Protein AF-A0A924XN24-F1 (afdb_monomer_lite)

Sequence (139 aa):
MRLKLITSIITCVLTISCAENAKQPNVANATNNQTTNANQKPTTSQTENSLNPAEAVKVSAEKLDVKTGTSAQATIKLNVVAPFHINANPPSEKNLIATTASIPNPKKGFFIDGTIYPKGEDKKFAFSEKPLSVYAGET

Structure (mmCIF, N/CA/C/O backbone):
data_AF-A0A924XN24-F1
#
_entry.id   AF-A0A924XN24-F1
#
loop_
_atom_site.group_PDB
_atom_site.id
_atom_site.type_symbol
_atom_site.label_atom_id
_atom_site.label_alt_id
_atom_site.label_comp_id
_atom_site.label_asym_id
_atom_site.label_entity_id
_atom_site.label_seq_id
_atom_site.pdbx_PDB_ins_code
_atom_site.Cartn_x
_atom_site.Cartn_y
_atom_site.Cartn_z
_atom_site.occupancy
_atom_site.B_iso_or_equiv
_atom_site.auth_seq_id
_atom_site.auth_comp_id
_atom_site.auth_asym_id
_atom_site.auth_atom_id
_atom_site.pdbx_PDB_model_num
ATOM 1 N N . MET A 1 1 ? 0.525 34.997 38.047 1.00 48.19 1 MET A N 1
ATOM 2 C CA . MET A 1 1 ? 1.239 35.544 36.873 1.00 48.19 1 MET A CA 1
ATOM 3 C C . MET A 1 1 ? 0.289 35.473 35.681 1.00 48.19 1 MET A C 1
ATOM 5 O O . MET A 1 1 ? -0.108 34.379 35.312 1.00 48.19 1 MET A O 1
ATOM 9 N N . ARG A 1 2 ? -0.215 36.617 35.195 1.00 46.59 2 ARG A N 1
ATOM 10 C CA . ARG A 1 2 ? -1.222 36.697 34.118 1.00 46.59 2 ARG A CA 1
ATOM 11 C C . ARG A 1 2 ? -0.497 36.785 32.772 1.00 46.59 2 ARG A C 1
ATOM 13 O O . ARG A 1 2 ? 0.155 37.796 32.533 1.00 46.59 2 ARG A O 1
ATOM 20 N N . LEU A 1 3 ? -0.593 35.762 31.921 1.00 40.09 3 LEU A N 1
ATOM 21 C CA . LEU A 1 3 ? 0.001 35.783 30.581 1.00 40.09 3 LEU A CA 1
ATOM 22 C C . LEU A 1 3 ? -1.076 36.140 29.549 1.00 40.09 3 LEU A C 1
ATOM 24 O O . LEU A 1 3 ? -2.073 35.437 29.410 1.00 40.09 3 LEU A O 1
ATOM 28 N N . LYS A 1 4 ? -0.893 37.291 28.896 1.00 54.12 4 LYS A N 1
ATOM 29 C CA . LYS A 1 4 ? -1.787 37.836 27.870 1.00 54.12 4 LYS A CA 1
ATOM 30 C C . LYS A 1 4 ? -1.528 37.156 26.521 1.00 54.12 4 LYS A C 1
ATOM 32 O O . LYS A 1 4 ? -0.382 36.991 26.119 1.00 54.12 4 LYS A O 1
ATOM 37 N N . LEU A 1 5 ? -2.619 36.832 25.837 1.00 48.34 5 LEU A N 1
ATOM 38 C CA . LEU A 1 5 ? -2.727 36.284 24.487 1.00 48.34 5 LEU A CA 1
ATOM 39 C C . LEU A 1 5 ? -3.247 37.390 23.563 1.00 48.34 5 LEU A C 1
ATOM 41 O O . LEU A 1 5 ? -4.389 37.762 23.793 1.00 48.34 5 LEU A O 1
ATOM 45 N N . ILE A 1 6 ? -2.493 37.889 22.567 1.00 51.25 6 ILE A N 1
ATOM 46 C CA . ILE A 1 6 ? -3.024 38.669 21.413 1.00 51.25 6 ILE A CA 1
ATOM 47 C C . ILE A 1 6 ? -2.045 38.546 20.216 1.00 51.25 6 ILE A C 1
ATOM 49 O O . ILE A 1 6 ? -0.932 39.053 20.276 1.00 51.25 6 ILE A O 1
ATOM 53 N N . THR A 1 7 ? -2.351 37.680 19.243 1.00 44.62 7 THR A N 1
ATOM 54 C CA . THR A 1 7 ? -2.791 37.982 17.856 1.00 44.62 7 THR A CA 1
ATOM 55 C C . THR A 1 7 ? -1.718 38.586 16.938 1.00 44.62 7 THR A C 1
ATOM 57 O O . THR A 1 7 ? -1.479 39.788 16.964 1.00 44.62 7 THR A O 1
ATOM 60 N N . SER A 1 8 ? -1.138 37.761 16.054 1.00 46.69 8 SER A N 1
ATOM 61 C CA . SER A 1 8 ? -0.430 38.233 14.854 1.00 46.69 8 SER A CA 1
ATOM 62 C C . SER A 1 8 ? -1.284 37.930 13.626 1.00 46.69 8 SER A C 1
ATOM 64 O O . SER A 1 8 ? -1.740 36.803 13.425 1.00 46.69 8 SER A O 1
ATOM 66 N N . ILE A 1 9 ? -1.582 38.992 12.889 1.00 56.47 9 ILE A N 1
ATOM 67 C CA . ILE A 1 9 ? -2.638 39.096 11.891 1.00 56.47 9 ILE A CA 1
ATOM 68 C C . ILE A 1 9 ? -2.142 38.598 10.533 1.00 56.47 9 ILE A C 1
ATOM 70 O O . ILE A 1 9 ? -1.077 38.967 10.048 1.00 56.47 9 ILE A O 1
ATOM 74 N N . ILE A 1 10 ? -2.993 37.773 9.930 1.00 53.94 10 ILE A N 1
ATOM 75 C CA . ILE A 1 10 ? -3.013 37.361 8.531 1.00 53.94 10 ILE A CA 1
ATOM 76 C C . ILE A 1 10 ? -2.999 38.588 7.618 1.00 53.94 10 ILE A C 1
ATOM 78 O O . ILE A 1 10 ? -3.905 39.416 7.679 1.00 53.94 10 ILE A O 1
ATOM 82 N N . THR A 1 11 ? -2.044 38.659 6.694 1.00 46.91 11 THR A N 1
ATOM 83 C CA . THR A 1 11 ? -2.201 39.406 5.438 1.00 46.91 11 THR A CA 1
ATOM 84 C C . THR A 1 11 ? -1.340 38.745 4.360 1.00 46.91 11 THR A C 1
ATOM 86 O O . THR A 1 11 ? -0.176 39.082 4.179 1.00 46.91 11 THR A O 1
ATOM 89 N N . CYS A 1 12 ? -1.907 37.762 3.657 1.00 43.06 12 CYS A N 1
ATOM 90 C CA . CYS A 1 12 ? -1.380 37.290 2.379 1.00 43.06 12 CYS A CA 1
ATOM 91 C C . CYS A 1 12 ? -2.295 37.867 1.296 1.00 43.06 12 CYS A C 1
ATOM 93 O O . CYS A 1 12 ? -3.428 37.419 1.124 1.00 43.06 12 CYS A O 1
ATOM 95 N N . VAL A 1 13 ? -1.839 38.941 0.653 1.00 54.88 13 VAL A N 1
ATOM 96 C CA . VAL A 1 13 ? -2.537 39.588 -0.461 1.00 54.88 13 VAL A CA 1
ATOM 97 C C . VAL A 1 13 ? -2.110 38.896 -1.753 1.00 54.88 13 VAL A C 1
ATOM 99 O O . VAL A 1 13 ? -0.923 38.820 -2.065 1.00 54.88 13 VAL A O 1
ATOM 102 N N . LEU A 1 14 ? -3.109 38.386 -2.478 1.00 47.66 14 LEU A N 1
ATOM 103 C CA . LEU A 1 14 ? -3.048 37.936 -3.868 1.00 47.66 14 LEU A CA 1
ATOM 104 C C . LEU A 1 14 ? -2.393 38.990 -4.772 1.00 47.66 14 LEU A C 1
ATOM 106 O O . LEU A 1 14 ? -2.746 40.158 -4.673 1.00 47.66 14 LEU A O 1
ATOM 110 N N . THR A 1 15 ? -1.644 38.559 -5.787 1.00 46.84 15 THR A N 1
ATOM 111 C CA . THR A 1 15 ? -2.010 38.895 -7.175 1.00 46.84 15 THR A CA 1
ATOM 112 C C . THR A 1 15 ? -1.517 37.839 -8.163 1.00 46.84 15 THR A C 1
ATOM 114 O O . THR A 1 15 ? -0.469 37.219 -8.006 1.00 46.84 15 THR A O 1
ATOM 117 N N . ILE A 1 16 ? -2.371 37.636 -9.162 1.00 52.94 16 ILE A N 1
ATOM 118 C CA . ILE A 1 16 ? -2.245 36.788 -10.342 1.00 52.94 16 ILE A CA 1
ATOM 119 C C . ILE A 1 16 ? -1.362 37.514 -11.362 1.00 52.94 16 ILE A C 1
ATOM 121 O O . ILE A 1 16 ? -1.535 38.714 -11.564 1.00 52.94 16 ILE A O 1
ATOM 125 N N . SER A 1 17 ? -0.488 36.788 -12.059 1.00 41.53 17 SER A N 1
ATOM 126 C CA . SER A 1 17 ? 0.050 37.242 -13.342 1.00 41.53 17 SER A CA 1
ATOM 127 C C . SER A 1 17 ? -0.045 36.106 -14.356 1.00 41.53 17 SER A C 1
ATOM 129 O O . SER A 1 17 ? 0.576 35.056 -14.199 1.00 41.53 17 SER A O 1
ATOM 131 N N . CYS A 1 18 ? -0.886 36.314 -15.367 1.00 42.41 18 CYS A N 1
ATOM 132 C CA . CYS A 1 18 ? -0.907 35.545 -16.602 1.00 42.41 18 CYS A CA 1
ATOM 133 C C . CYS A 1 18 ? 0.076 36.210 -17.572 1.00 42.41 18 CYS A C 1
ATOM 135 O O . CYS A 1 18 ? 0.009 37.424 -17.750 1.00 42.41 18 CYS A O 1
ATOM 137 N N . ALA A 1 19 ? 0.941 35.435 -18.227 1.00 49.50 19 ALA A N 1
ATOM 138 C CA . ALA A 1 19 ? 1.736 35.922 -19.351 1.00 49.50 19 ALA A CA 1
ATOM 139 C C . ALA A 1 19 ? 1.674 34.933 -20.524 1.00 49.50 19 ALA A C 1
ATOM 141 O O . ALA A 1 19 ? 2.231 33.840 -20.494 1.00 49.50 19 ALA A O 1
ATOM 142 N N . GLU A 1 20 ? 0.867 35.372 -21.483 1.00 46.88 20 GLU A N 1
ATOM 143 C CA . GLU A 1 20 ? 0.848 35.247 -22.938 1.00 46.88 20 GLU A CA 1
ATOM 144 C C . GLU A 1 20 ? 1.735 34.253 -23.712 1.00 46.88 20 GLU A C 1
ATOM 146 O O . GLU A 1 20 ? 2.920 34.033 -23.479 1.00 46.88 20 GLU A O 1
ATOM 151 N N . ASN A 1 21 ? 1.075 33.733 -24.744 1.00 43.94 21 ASN A N 1
ATOM 152 C CA . ASN A 1 21 ? 1.463 32.727 -25.714 1.00 43.94 21 ASN A CA 1
ATOM 153 C C . ASN A 1 21 ? 2.401 33.324 -26.784 1.00 43.94 21 ASN A C 1
ATOM 155 O O . ASN A 1 21 ? 1.993 34.193 -27.557 1.00 43.94 21 ASN A O 1
ATOM 159 N N . ALA A 1 22 ? 3.647 32.849 -26.866 1.00 47.19 22 ALA A N 1
ATOM 160 C CA . ALA A 1 22 ? 4.586 33.245 -27.913 1.00 47.19 22 ALA A CA 1
ATOM 161 C C . ALA A 1 22 ? 4.477 32.310 -29.130 1.00 47.19 22 ALA A C 1
ATOM 163 O O . ALA A 1 22 ? 4.919 31.163 -29.135 1.00 47.19 22 ALA A O 1
ATOM 164 N N . LYS A 1 23 ? 3.881 32.867 -30.180 1.00 39.03 23 LYS A N 1
ATOM 165 C CA . LYS A 1 23 ? 3.785 32.384 -31.560 1.00 39.03 23 LYS A CA 1
ATOM 166 C C . LYS A 1 23 ? 5.170 32.020 -32.130 1.00 39.03 23 LYS A C 1
ATOM 168 O O . LYS A 1 23 ? 5.994 32.905 -32.347 1.00 39.03 23 LYS A O 1
ATOM 173 N N . GLN A 1 24 ? 5.411 30.742 -32.431 1.00 45.91 24 GLN A N 1
ATOM 174 C CA . GLN A 1 24 ? 6.536 30.319 -33.279 1.00 45.91 24 GLN A CA 1
ATOM 175 C C . GLN A 1 24 ? 6.207 30.546 -34.772 1.00 45.91 24 GLN A C 1
ATOM 177 O O . GLN A 1 24 ? 5.059 30.341 -35.179 1.00 45.91 24 GLN A O 1
ATOM 182 N N . PRO A 1 25 ? 7.176 30.980 -35.601 1.00 45.47 25 PRO A N 1
ATOM 183 C CA . PRO A 1 25 ? 6.955 31.237 -37.020 1.00 45.47 25 PRO A CA 1
ATOM 184 C C . PRO A 1 25 ? 6.877 29.945 -37.844 1.00 45.47 25 PRO A C 1
ATOM 186 O O . PRO A 1 25 ? 7.718 29.054 -37.743 1.00 45.47 25 PRO A O 1
ATOM 189 N N . ASN A 1 26 ? 5.855 29.901 -38.697 1.00 44.56 26 ASN A N 1
ATOM 190 C CA . ASN A 1 26 ? 5.648 28.929 -39.763 1.00 44.56 26 ASN A CA 1
ATOM 191 C C . ASN A 1 26 ? 6.605 29.219 -40.931 1.00 44.56 26 ASN A C 1
ATOM 193 O O . ASN A 1 26 ? 6.560 30.313 -41.496 1.00 44.56 26 ASN A O 1
ATOM 197 N N . VAL A 1 27 ? 7.412 28.231 -41.321 1.00 54.31 27 VAL A N 1
ATOM 198 C CA . VAL A 1 27 ? 8.077 28.187 -42.628 1.00 54.31 27 VAL A CA 1
ATOM 199 C C . VAL A 1 27 ? 7.712 26.857 -43.292 1.00 54.31 27 VAL A C 1
ATOM 201 O O . VAL A 1 27 ? 8.268 25.810 -42.970 1.00 54.31 27 VAL A O 1
ATOM 204 N N . ALA A 1 28 ? 6.748 26.909 -44.213 1.00 43.06 28 ALA A N 1
ATOM 205 C CA . ALA A 1 28 ? 6.597 25.945 -45.306 1.00 43.06 28 ALA A CA 1
ATOM 206 C C . ALA A 1 28 ? 7.784 26.132 -46.290 1.00 43.06 28 ALA A C 1
ATOM 208 O O . ALA A 1 28 ? 8.327 27.227 -46.370 1.00 43.06 28 ALA A O 1
ATOM 209 N N . ASN A 1 29 ? 8.249 25.173 -47.097 1.00 38.03 29 ASN A N 1
ATOM 210 C CA . ASN A 1 29 ? 7.497 24.195 -47.871 1.00 38.03 29 ASN A CA 1
ATOM 211 C C . ASN A 1 29 ? 8.428 23.109 -48.478 1.00 38.03 29 ASN A C 1
ATOM 213 O O . ASN A 1 29 ? 9.553 23.412 -48.860 1.00 38.03 29 ASN A O 1
ATOM 217 N N . ALA A 1 30 ? 7.871 21.897 -48.608 1.00 37.56 30 ALA A N 1
ATOM 218 C CA . ALA A 1 30 ? 8.065 20.824 -49.601 1.00 37.56 30 ALA A CA 1
ATOM 219 C C . ALA A 1 30 ? 9.463 20.374 -50.093 1.00 37.56 30 ALA A C 1
ATOM 221 O O . ALA A 1 30 ? 10.181 21.116 -50.754 1.00 37.56 30 ALA A O 1
ATOM 222 N N . THR A 1 31 ? 9.712 19.054 -50.015 1.00 35.09 31 THR A N 1
ATOM 223 C CA . THR A 1 31 ? 9.755 18.157 -51.200 1.00 35.09 31 THR A CA 1
ATOM 224 C C . THR A 1 31 ? 9.674 16.677 -50.786 1.00 35.09 31 THR A C 1
ATOM 226 O O . THR A 1 31 ? 10.321 16.238 -49.840 1.00 35.09 31 THR A O 1
ATOM 229 N N . ASN A 1 32 ? 8.828 15.939 -51.512 1.00 43.25 32 ASN A N 1
ATOM 230 C CA . ASN A 1 32 ? 8.564 14.500 -51.451 1.00 43.25 32 ASN A CA 1
ATOM 231 C C . ASN A 1 32 ? 9.819 13.628 -51.644 1.00 43.25 32 ASN A C 1
ATOM 233 O O . ASN A 1 32 ? 10.681 13.966 -52.447 1.00 43.25 32 ASN A O 1
ATOM 237 N N . ASN A 1 33 ? 9.833 12.434 -51.040 1.00 41.31 33 ASN A N 1
ATOM 238 C CA . ASN A 1 33 ? 9.744 11.193 -51.821 1.00 41.31 33 ASN A CA 1
ATOM 239 C C . ASN A 1 33 ? 9.520 9.962 -50.936 1.00 41.31 33 ASN A C 1
ATOM 241 O O . ASN A 1 33 ? 10.321 9.594 -50.082 1.00 41.31 33 ASN A O 1
ATOM 245 N N . GLN A 1 34 ? 8.394 9.318 -51.216 1.00 37.34 34 GLN A N 1
ATOM 246 C CA . GLN A 1 34 ? 8.014 7.985 -50.795 1.00 37.34 34 GLN A CA 1
ATOM 247 C C . GLN A 1 34 ? 8.950 6.967 -51.463 1.00 37.34 34 GLN A C 1
ATOM 249 O O . GLN A 1 34 ? 9.113 6.963 -52.681 1.00 37.34 34 GLN A O 1
ATOM 254 N N . THR A 1 35 ? 9.545 6.068 -50.685 1.00 34.19 35 THR A N 1
ATOM 255 C CA . THR A 1 35 ? 9.976 4.761 -51.189 1.00 34.19 35 THR A CA 1
ATOM 256 C C . THR A 1 35 ? 9.483 3.696 -50.227 1.00 34.19 35 THR A C 1
ATOM 258 O O . THR A 1 35 ? 9.705 3.734 -49.021 1.00 34.19 35 THR A O 1
ATOM 261 N N . THR A 1 36 ? 8.719 2.796 -50.819 1.00 34.25 36 THR A N 1
ATOM 262 C CA . THR A 1 36 ? 8.030 1.644 -50.264 1.00 34.25 36 THR A CA 1
ATOM 263 C C . THR A 1 36 ? 8.997 0.597 -49.728 1.00 34.25 36 THR A C 1
ATOM 265 O O . THR A 1 36 ? 9.946 0.236 -50.421 1.00 34.25 36 THR A O 1
ATOM 268 N N . ASN A 1 37 ? 8.658 -0.035 -48.605 1.00 39.03 37 ASN A N 1
ATOM 269 C CA . ASN A 1 37 ? 8.807 -1.484 -48.551 1.00 39.03 37 ASN A CA 1
ATOM 270 C C . ASN A 1 37 ? 7.636 -2.121 -47.801 1.00 39.03 37 ASN A C 1
ATOM 272 O O . ASN A 1 37 ? 7.298 -1.739 -46.682 1.00 39.03 37 ASN A O 1
ATOM 276 N N . ALA A 1 38 ? 6.976 -3.041 -48.494 1.00 39.12 38 ALA A N 1
ATOM 277 C CA . ALA A 1 38 ? 5.771 -3.717 -48.070 1.00 39.12 38 ALA A CA 1
ATOM 278 C C . ALA A 1 38 ? 6.134 -4.963 -47.259 1.00 39.12 38 ALA A C 1
ATOM 280 O O . ALA A 1 38 ? 6.806 -5.855 -47.766 1.00 39.12 38 ALA A O 1
ATOM 281 N N . ASN A 1 39 ? 5.620 -5.048 -46.033 1.00 36.62 39 ASN A N 1
ATOM 282 C CA . ASN A 1 39 ? 5.200 -6.321 -45.457 1.00 36.62 39 ASN A CA 1
ATOM 283 C C . ASN A 1 39 ? 4.106 -6.065 -44.401 1.00 36.62 39 ASN A C 1
ATOM 285 O O . ASN A 1 39 ? 4.389 -5.765 -43.245 1.00 36.62 39 ASN A O 1
ATOM 289 N N . GLN A 1 40 ? 2.841 -6.129 -44.817 1.00 41.56 40 GLN A N 1
ATOM 290 C CA . GLN A 1 40 ? 1.695 -6.386 -43.930 1.00 41.56 40 GLN A CA 1
ATOM 291 C C . GLN A 1 40 ? 1.442 -7.904 -44.038 1.00 41.56 40 GLN A C 1
ATOM 293 O O . GLN A 1 40 ? 1.523 -8.424 -45.144 1.00 41.56 40 GLN A O 1
ATOM 298 N N . LYS A 1 41 ? 1.140 -8.720 -43.020 1.00 41.53 41 LYS A N 1
ATOM 299 C CA . LYS A 1 41 ? 0.217 -8.617 -41.871 1.00 41.53 41 LYS A CA 1
ATOM 300 C C . LYS A 1 41 ? 0.361 -9.970 -41.097 1.00 41.53 41 LYS A C 1
ATOM 302 O O . LYS A 1 41 ? 0.714 -10.956 -41.743 1.00 41.53 41 LYS A O 1
ATOM 307 N N . PRO A 1 42 ? 0.029 -10.100 -39.795 1.00 39.31 42 PRO A N 1
ATOM 308 C CA . PRO A 1 42 ? -1.379 -10.251 -39.428 1.00 39.31 42 PRO A CA 1
ATOM 309 C C . PRO A 1 42 ? -1.799 -9.362 -38.248 1.00 39.31 42 PRO A C 1
ATOM 311 O O . PRO A 1 42 ? -1.237 -9.389 -37.161 1.00 39.31 42 PRO A O 1
ATOM 314 N N . THR A 1 43 ? -2.880 -8.624 -38.486 1.00 38.88 43 THR A N 1
ATOM 315 C CA . THR A 1 43 ? -3.815 -8.106 -37.497 1.00 38.88 43 THR A CA 1
ATOM 316 C C . THR A 1 43 ? -4.441 -9.303 -36.819 1.00 38.88 43 THR A C 1
ATOM 318 O O . THR A 1 43 ? -5.243 -10.009 -37.433 1.00 38.88 43 THR A O 1
ATOM 321 N N . THR A 1 44 ? -4.105 -9.493 -35.557 1.00 35.59 44 THR A N 1
ATOM 322 C CA . THR A 1 44 ? -5.048 -10.080 -34.621 1.00 35.59 44 THR A CA 1
ATOM 323 C C . THR A 1 44 ? -5.872 -8.919 -34.096 1.00 35.59 44 THR A C 1
ATOM 325 O O . THR A 1 44 ? -5.343 -8.011 -33.458 1.00 35.59 44 THR A O 1
ATOM 328 N N . SER A 1 45 ? -7.154 -8.909 -34.447 1.00 45.69 45 SER A N 1
ATOM 329 C CA . SER A 1 45 ? -8.148 -8.034 -33.851 1.00 45.69 45 SER A CA 1
ATOM 330 C C . SER A 1 45 ? -8.172 -8.305 -32.355 1.00 45.69 45 SER A C 1
ATOM 332 O O . SER A 1 45 ? -8.789 -9.261 -31.894 1.00 45.69 45 SER A O 1
ATOM 334 N N . GLN A 1 46 ? -7.474 -7.477 -31.595 1.00 39.72 46 GLN A N 1
ATOM 335 C CA . GLN A 1 46 ? -7.772 -7.336 -30.194 1.00 39.72 46 GLN A CA 1
ATOM 336 C C . GLN A 1 46 ? -9.042 -6.501 -30.099 1.00 39.72 46 GLN A C 1
ATOM 338 O O . GLN A 1 46 ? -9.027 -5.276 -30.185 1.00 39.72 46 GLN A O 1
ATOM 343 N N . THR A 1 47 ? -10.162 -7.186 -29.898 1.00 43.47 47 THR A N 1
ATOM 344 C CA . THR A 1 47 ? -11.202 -6.661 -29.016 1.00 43.47 47 THR A CA 1
ATOM 345 C C . THR A 1 47 ? -10.587 -6.594 -27.617 1.00 43.47 47 THR A C 1
ATOM 347 O O . THR A 1 47 ? -10.857 -7.425 -26.758 1.00 43.47 47 THR A O 1
ATOM 350 N N . GLU A 1 48 ? -9.656 -5.663 -27.412 1.00 52.25 48 GLU A N 1
ATOM 351 C CA . GLU A 1 48 ? -9.216 -5.304 -26.080 1.00 52.25 48 GLU A CA 1
ATOM 352 C C . GLU A 1 4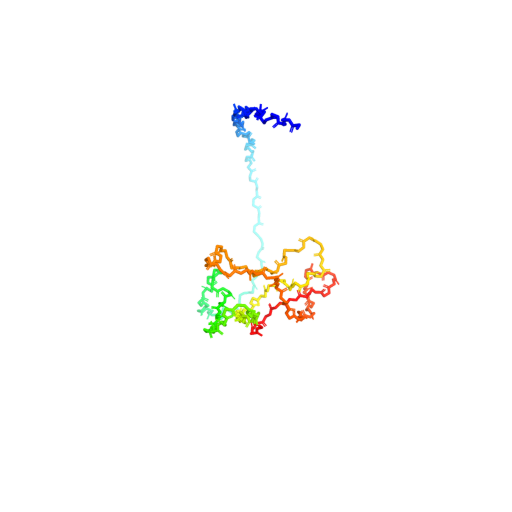8 ? -10.286 -4.373 -25.539 1.00 52.25 48 GLU A C 1
ATOM 354 O O . GLU A 1 48 ? -10.460 -3.245 -26.003 1.00 52.25 48 GLU A O 1
ATOM 359 N N . ASN A 1 49 ? -11.048 -4.880 -24.571 1.00 53.53 49 ASN A N 1
ATOM 360 C CA . ASN A 1 49 ? -11.687 -4.021 -23.594 1.00 53.53 49 ASN A CA 1
ATOM 361 C C . ASN A 1 49 ? -10.584 -3.105 -23.063 1.00 53.53 49 ASN A C 1
ATOM 363 O O . ASN A 1 49 ? -9.763 -3.546 -22.262 1.00 53.53 49 ASN A O 1
ATOM 367 N N . SER A 1 50 ? -10.522 -1.875 -23.576 1.00 63.19 50 SER A N 1
ATOM 368 C CA . SER A 1 50 ? -9.601 -0.850 -23.107 1.00 63.19 50 SER A CA 1
ATOM 369 C C . SER A 1 50 ? -9.869 -0.681 -21.619 1.00 63.19 50 SER A C 1
ATOM 371 O O . SER A 1 50 ? -10.880 -0.101 -21.223 1.00 63.19 50 SER A O 1
ATOM 373 N N . LEU A 1 51 ? -9.025 -1.302 -20.793 1.00 66.31 51 LEU A N 1
ATOM 374 C CA . LEU A 1 51 ? -9.139 -1.206 -19.351 1.00 66.31 51 LEU A CA 1
ATOM 375 C C . LEU A 1 51 ? -8.909 0.260 -19.011 1.00 66.31 51 LEU A C 1
ATOM 377 O O . LEU A 1 51 ? -7.824 0.797 -19.236 1.00 66.31 51 LEU A O 1
ATOM 381 N N . ASN A 1 52 ? -9.954 0.913 -18.511 1.00 75.44 52 ASN A N 1
ATOM 382 C CA . ASN A 1 52 ? -9.847 2.258 -17.985 1.00 75.44 52 ASN A CA 1
ATOM 383 C C . ASN A 1 52 ? -8.764 2.243 -16.892 1.00 75.44 52 ASN A C 1
ATOM 385 O O . ASN A 1 52 ? -8.921 1.495 -15.925 1.00 75.44 52 ASN A O 1
ATOM 389 N N . PRO A 1 53 ? -7.685 3.042 -16.989 1.00 71.31 53 PRO A N 1
ATOM 390 C CA . PRO A 1 53 ? -6.650 3.082 -15.956 1.00 71.31 53 PRO A CA 1
ATOM 391 C C . PRO A 1 53 ? -7.202 3.386 -14.556 1.00 71.31 53 PRO A C 1
ATOM 393 O O . PRO A 1 53 ? -6.610 2.974 -13.561 1.00 71.31 53 PRO A O 1
ATOM 396 N N . ALA A 1 54 ? -8.363 4.047 -14.464 1.00 74.81 54 ALA A N 1
ATOM 397 C CA . ALA A 1 54 ? -9.055 4.279 -13.197 1.00 74.81 54 ALA A CA 1
ATOM 398 C C . ALA A 1 54 ? -9.577 2.992 -12.522 1.00 74.81 54 ALA A C 1
ATOM 400 O O . ALA A 1 54 ? -9.867 3.009 -11.331 1.00 74.81 54 ALA A O 1
ATOM 401 N N . GLU A 1 55 ? -9.676 1.876 -13.248 1.00 85.62 55 GLU A N 1
ATOM 402 C CA . GLU A 1 55 ? -10.114 0.568 -12.740 1.00 85.62 55 GLU A CA 1
ATOM 403 C C . GLU A 1 55 ? -8.947 -0.400 -12.478 1.00 85.62 55 GLU A C 1
ATOM 405 O O . GLU A 1 55 ? -9.167 -1.560 -12.120 1.00 85.62 55 GLU A O 1
ATOM 410 N N . ALA A 1 56 ? -7.699 0.061 -12.628 1.00 91.81 56 ALA A N 1
ATOM 411 C CA . ALA A 1 56 ? -6.510 -0.776 -12.478 1.00 91.81 56 ALA A CA 1
ATOM 412 C C . ALA A 1 56 ? -6.292 -1.283 -11.042 1.00 91.81 56 ALA A C 1
ATOM 414 O O . ALA A 1 56 ? -5.628 -2.300 -10.858 1.00 91.81 56 ALA A O 1
ATOM 415 N N . VAL A 1 57 ? -6.843 -0.604 -10.030 1.00 94.94 57 VAL A N 1
ATOM 416 C CA . VAL A 1 57 ? -6.718 -0.990 -8.618 1.00 94.94 57 VAL A CA 1
ATOM 417 C C . VAL A 1 57 ? -8.101 -1.097 -7.992 1.00 94.94 57 VAL A C 1
ATOM 419 O O . VAL A 1 57 ? -8.820 -0.108 -7.859 1.00 94.94 57 VAL A O 1
ATOM 422 N N . LYS A 1 58 ? -8.465 -2.304 -7.565 1.00 94.94 58 LYS A N 1
ATOM 423 C CA . LYS A 1 58 ? -9.680 -2.564 -6.790 1.00 94.94 58 LYS A CA 1
ATOM 424 C C . LYS A 1 58 ? -9.320 -2.629 -5.313 1.00 94.94 58 LYS A C 1
ATOM 426 O O . LYS A 1 58 ? -8.349 -3.280 -4.944 1.00 94.94 58 LYS A O 1
ATOM 431 N N . VAL A 1 59 ? -10.112 -1.970 -4.474 1.00 94.75 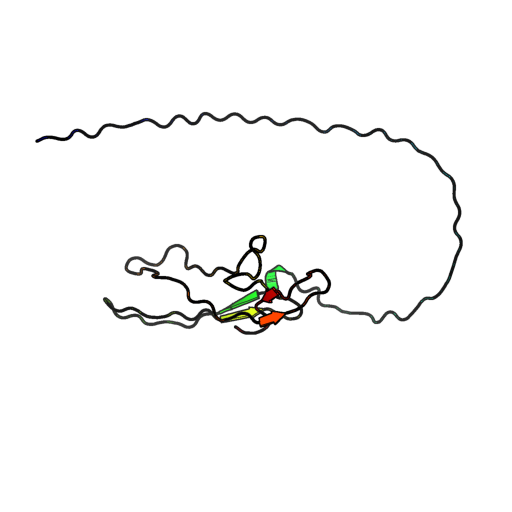59 VAL A N 1
ATOM 432 C CA . VAL A 1 59 ? -9.885 -1.888 -3.026 1.00 94.75 59 VAL A CA 1
ATOM 433 C C . VAL A 1 59 ? -11.038 -2.572 -2.308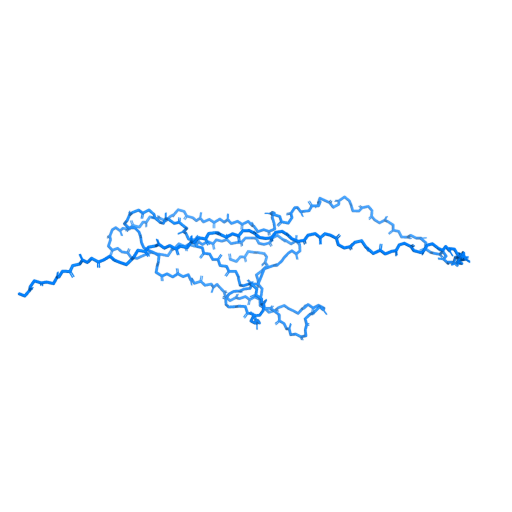 1.00 94.75 59 VAL A C 1
ATOM 435 O O . VAL A 1 59 ? -12.200 -2.328 -2.626 1.00 94.75 59 VAL A O 1
ATOM 438 N N . SER A 1 60 ? -10.731 -3.403 -1.318 1.00 95.19 60 SER A N 1
ATOM 439 C CA . SER A 1 60 ? -11.732 -3.962 -0.411 1.00 95.19 60 SER A CA 1
ATOM 440 C C . SER A 1 60 ? -11.227 -3.960 1.027 1.00 95.19 60 SER A C 1
ATOM 442 O O . SER A 1 60 ? -10.025 -3.921 1.284 1.00 95.19 60 SER A O 1
ATOM 444 N N . ALA A 1 61 ? -12.157 -3.971 1.973 1.00 94.38 61 ALA A N 1
ATOM 445 C CA . ALA A 1 61 ? -11.871 -4.074 3.395 1.00 94.38 61 ALA A CA 1
ATOM 446 C C . ALA A 1 61 ? -13.012 -4.831 4.073 1.00 94.38 61 ALA A C 1
ATOM 448 O O . ALA A 1 61 ? -14.164 -4.767 3.634 1.00 94.38 61 ALA A O 1
ATOM 449 N N . GLU A 1 62 ? -12.693 -5.542 5.146 1.00 91.94 62 GLU A N 1
ATOM 450 C CA . GLU A 1 62 ? -13.677 -6.287 5.925 1.00 91.94 62 GLU A CA 1
ATOM 451 C C . GLU A 1 62 ? -14.184 -5.447 7.102 1.00 91.94 62 GLU A C 1
ATOM 453 O O . GLU A 1 62 ? -13.489 -4.566 7.618 1.00 91.94 62 GLU A O 1
ATOM 458 N N . LYS A 1 63 ? -15.425 -5.706 7.531 1.00 91.75 63 LYS A N 1
ATOM 459 C CA . LYS A 1 63 ? -15.990 -5.056 8.716 1.00 91.75 63 LYS A CA 1
ATOM 460 C C . LYS A 1 63 ? -15.148 -5.426 9.937 1.00 91.75 63 LYS A C 1
ATOM 462 O O . LYS A 1 63 ? -14.950 -6.602 10.220 1.00 91.75 63 LYS A O 1
ATOM 467 N N . LEU A 1 64 ? -14.737 -4.411 10.691 1.00 91.56 64 LEU A N 1
ATOM 468 C CA . LEU A 1 64 ? -13.984 -4.571 11.928 1.00 91.56 64 LEU A CA 1
ATOM 469 C C . LEU A 1 64 ? -14.806 -4.064 13.114 1.00 91.56 64 LEU A C 1
ATOM 471 O O . LEU A 1 64 ? -15.191 -2.894 13.156 1.00 91.56 64 LEU A O 1
ATOM 475 N N . ASP A 1 65 ? -15.053 -4.939 14.085 1.00 91.69 65 ASP A N 1
ATOM 476 C CA . ASP A 1 65 ? -15.645 -4.566 15.367 1.00 91.69 65 ASP A CA 1
ATOM 477 C C . ASP A 1 65 ? -14.533 -4.256 16.372 1.00 91.69 65 ASP A C 1
ATOM 479 O O . ASP A 1 65 ? -13.685 -5.097 16.668 1.00 91.69 65 ASP A O 1
ATOM 483 N N . VAL A 1 66 ? -14.537 -3.034 16.904 1.00 92.44 66 VAL A N 1
ATOM 484 C CA . VAL A 1 66 ? -13.514 -2.548 17.837 1.00 92.44 66 VAL A CA 1
ATOM 485 C C . VAL A 1 66 ? -14.163 -2.245 19.178 1.00 92.44 66 VAL A C 1
ATOM 487 O O . VAL A 1 66 ? -15.167 -1.536 19.248 1.00 92.44 66 VAL A O 1
ATOM 490 N N . LYS A 1 67 ? -13.583 -2.772 20.258 1.00 92.69 67 LYS A N 1
ATOM 491 C CA . LYS A 1 67 ? -14.031 -2.472 21.620 1.00 92.69 67 LYS A CA 1
ATOM 492 C C . LYS A 1 67 ? -13.405 -1.164 22.096 1.00 92.69 67 LYS A C 1
ATOM 494 O O . LYS A 1 67 ? -12.224 -0.908 21.857 1.00 92.69 67 LYS A O 1
ATOM 499 N N . THR A 1 68 ? -14.177 -0.358 22.815 1.00 92.25 68 THR A N 1
ATOM 500 C CA . THR A 1 68 ? -13.681 0.878 23.435 1.00 92.25 68 THR A CA 1
ATOM 501 C C . THR A 1 68 ? -12.447 0.601 24.296 1.00 92.25 68 THR A C 1
ATOM 503 O O . THR A 1 68 ? -12.438 -0.347 25.077 1.00 92.25 68 THR A O 1
ATOM 506 N N . GLY A 1 69 ? -11.413 1.436 24.156 1.00 94.88 69 GLY A N 1
ATOM 507 C CA . GLY A 1 69 ? -10.161 1.311 24.912 1.00 94.88 69 GLY A CA 1
ATOM 508 C C . GLY A 1 69 ? -9.202 0.230 24.401 1.00 94.88 69 GLY A C 1
ATOM 509 O O . GLY A 1 69 ? -8.203 -0.035 25.060 1.00 94.88 69 GLY A O 1
ATOM 510 N N . THR A 1 70 ? -9.486 -0.389 23.249 1.00 94.75 70 THR A N 1
ATOM 511 C CA . THR A 1 70 ? -8.612 -1.394 22.623 1.00 94.75 70 THR A CA 1
ATOM 512 C C . THR A 1 70 ? -8.092 -0.927 21.267 1.00 94.75 70 THR A C 1
ATOM 514 O O . THR A 1 70 ? -8.706 -0.077 20.621 1.00 94.75 70 THR A O 1
ATOM 517 N N . SER A 1 71 ? -6.980 -1.519 20.830 1.00 93.69 71 SER A N 1
ATOM 518 C CA . SER A 1 71 ? -6.451 -1.371 19.472 1.00 93.69 71 SER A CA 1
ATOM 519 C C . SER A 1 71 ? -6.860 -2.566 18.614 1.00 93.69 71 SER A C 1
ATOM 521 O O . SER A 1 71 ? -6.930 -3.695 19.101 1.00 93.69 71 SER A O 1
ATOM 523 N N . ALA A 1 72 ? -7.097 -2.327 17.328 1.00 93.56 72 ALA A N 1
ATOM 524 C CA . ALA A 1 72 ? -7.402 -3.362 16.348 1.00 93.56 72 ALA A CA 1
ATOM 525 C C . ALA A 1 72 ? -6.728 -3.037 15.008 1.00 93.56 72 ALA A C 1
ATOM 527 O O . ALA A 1 72 ? -6.418 -1.878 14.733 1.00 93.56 72 ALA A O 1
ATOM 528 N N . GLN A 1 73 ? -6.509 -4.058 14.180 1.00 93.81 73 GLN A N 1
ATOM 529 C CA . GLN A 1 73 ? -5.934 -3.906 12.843 1.00 93.81 73 GLN A CA 1
ATOM 530 C C . GLN A 1 73 ? -7.033 -4.054 11.794 1.00 93.81 73 GLN A C 1
ATOM 532 O O . GLN A 1 73 ? -7.755 -5.049 11.787 1.00 93.81 73 GLN A O 1
ATOM 537 N N . ALA A 1 74 ? -7.154 -3.063 10.913 1.00 92.94 74 ALA A N 1
ATOM 538 C CA . ALA A 1 74 ? -7.998 -3.149 9.730 1.00 92.94 74 ALA A CA 1
ATOM 539 C C . ALA A 1 74 ? -7.151 -3.604 8.540 1.00 92.94 74 ALA A C 1
ATOM 541 O O . ALA A 1 74 ? -6.092 -3.033 8.280 1.00 92.94 74 ALA A O 1
ATOM 542 N N . THR A 1 75 ? -7.626 -4.609 7.808 1.00 94.94 75 THR A N 1
ATOM 543 C CA . THR A 1 75 ? -6.973 -5.079 6.583 1.00 94.94 75 THR A CA 1
ATOM 544 C C . THR A 1 75 ? -7.626 -4.427 5.373 1.00 94.94 75 THR A C 1
ATOM 546 O O . THR A 1 75 ? -8.836 -4.546 5.172 1.00 94.94 75 THR A O 1
ATOM 549 N N . ILE A 1 76 ? -6.811 -3.760 4.560 1.00 95.19 76 ILE A N 1
ATOM 550 C CA . ILE A 1 76 ? -7.188 -3.267 3.236 1.00 95.19 76 ILE A CA 1
ATOM 551 C C . ILE A 1 76 ? -6.541 -4.207 2.225 1.00 95.19 76 ILE A C 1
ATOM 553 O O . ILE A 1 76 ? -5.323 -4.348 2.231 1.00 95.19 76 ILE A O 1
ATOM 557 N N . LYS A 1 77 ? -7.356 -4.845 1.386 1.00 96.88 77 LYS A N 1
ATOM 558 C CA . LYS A 1 77 ? -6.902 -5.706 0.292 1.00 96.88 77 LYS A CA 1
ATOM 559 C C . LYS A 1 77 ? -6.926 -4.913 -1.003 1.00 96.88 77 LYS A C 1
ATOM 561 O O . LYS A 1 77 ? -7.953 -4.303 -1.333 1.00 96.88 77 LYS A O 1
ATOM 566 N N . LEU A 1 78 ? -5.822 -4.944 -1.737 1.00 96.00 78 LEU A N 1
ATOM 567 C CA . LEU A 1 78 ? -5.737 -4.383 -3.080 1.00 96.00 78 LEU A CA 1
ATOM 568 C C . LEU A 1 78 ? -5.727 -5.521 -4.096 1.00 96.00 78 LEU A C 1
ATOM 570 O O . LEU A 1 78 ? -5.034 -6.510 -3.905 1.00 96.00 78 LEU A O 1
ATOM 574 N N . ASN A 1 79 ? -6.463 -5.364 -5.192 1.00 96.88 79 ASN A N 1
ATOM 575 C CA . ASN A 1 79 ? -6.310 -6.191 -6.382 1.00 96.88 79 ASN A CA 1
ATOM 576 C C . ASN A 1 79 ? -5.914 -5.289 -7.553 1.00 96.88 79 ASN A C 1
ATOM 578 O O . ASN A 1 79 ? -6.728 -4.505 -8.052 1.00 96.88 79 ASN A O 1
ATOM 582 N N . VAL A 1 80 ? -4.649 -5.384 -7.954 1.00 96.69 80 VAL A N 1
ATOM 583 C CA . VAL A 1 80 ? -4.083 -4.671 -9.096 1.00 96.69 80 VAL A CA 1
ATOM 584 C C . VAL A 1 80 ? -4.273 -5.526 -10.345 1.00 96.69 80 VAL A C 1
ATOM 586 O O . VAL A 1 80 ? -3.635 -6.567 -10.515 1.00 96.69 80 VAL A O 1
ATOM 589 N N . VAL A 1 81 ? -5.179 -5.089 -11.216 1.00 95.44 81 VAL A N 1
ATOM 590 C CA . VAL A 1 81 ? -5.626 -5.841 -12.391 1.00 95.44 81 VAL A CA 1
ATOM 591 C C . VAL A 1 81 ? -4.482 -5.980 -13.395 1.00 95.44 81 VAL A C 1
ATOM 593 O O . VAL A 1 81 ? -3.815 -5.004 -13.732 1.00 95.44 81 VAL A O 1
ATOM 596 N N . ALA A 1 82 ? -4.263 -7.186 -13.921 1.00 92.75 82 ALA A N 1
ATOM 597 C CA . ALA A 1 82 ? -3.268 -7.400 -14.967 1.00 92.75 82 ALA A CA 1
ATOM 598 C C . ALA A 1 82 ? -3.593 -6.569 -16.232 1.00 92.75 82 ALA A C 1
ATOM 600 O O . ALA A 1 82 ? -4.764 -6.458 -16.596 1.00 92.75 82 ALA A O 1
ATOM 601 N N . PRO A 1 83 ? -2.585 -6.013 -16.931 1.00 92.25 83 PRO A N 1
ATOM 602 C CA . PRO A 1 83 ? -1.143 -6.166 -16.706 1.00 92.25 83 PRO A CA 1
ATOM 603 C C . PRO A 1 83 ? -0.518 -5.073 -15.807 1.00 92.25 83 PRO A C 1
ATOM 605 O O . PRO A 1 83 ? 0.702 -4.888 -15.828 1.00 92.25 83 PRO A O 1
ATOM 608 N N . PHE A 1 84 ? -1.323 -4.318 -15.052 1.00 94.69 84 PHE A N 1
ATOM 609 C CA . PHE A 1 84 ? -0.852 -3.181 -14.260 1.00 94.69 84 PHE A CA 1
ATOM 610 C C . PHE A 1 84 ? -0.048 -3.593 -13.018 1.00 94.69 84 PHE A C 1
ATOM 612 O O . PHE A 1 84 ? -0.056 -4.739 -12.572 1.00 94.69 84 PHE A O 1
ATOM 619 N N . HIS A 1 85 ? 0.672 -2.613 -12.475 1.00 96.00 85 HIS A N 1
ATOM 620 C CA . HIS A 1 85 ? 1.392 -2.676 -11.208 1.00 96.00 85 HIS A CA 1
ATOM 621 C C . HIS A 1 85 ? 1.428 -1.274 -10.583 1.00 96.00 85 HIS A C 1
ATOM 623 O O . HIS A 1 85 ? 1.301 -0.273 -11.291 1.00 96.00 85 HIS A O 1
ATOM 629 N N . ILE A 1 86 ? 1.625 -1.203 -9.269 1.00 97.12 86 ILE A N 1
ATOM 630 C CA . ILE A 1 86 ? 1.854 0.048 -8.526 1.00 97.12 86 ILE A CA 1
ATOM 631 C C . ILE A 1 86 ? 3.121 -0.087 -7.681 1.00 97.12 86 ILE A C 1
ATOM 633 O O . ILE A 1 86 ? 3.476 -1.193 -7.284 1.00 97.12 86 ILE A O 1
ATOM 637 N N . ASN A 1 87 ? 3.822 1.011 -7.398 1.00 98.19 87 ASN A N 1
ATOM 638 C CA . ASN A 1 87 ? 5.034 0.949 -6.574 1.00 98.19 87 ASN A CA 1
ATOM 639 C C . ASN A 1 87 ? 4.688 0.557 -5.133 1.00 98.19 87 ASN A C 1
ATOM 641 O O . ASN A 1 87 ? 3.742 1.095 -4.550 1.00 98.19 87 ASN A O 1
ATOM 645 N N . ALA A 1 88 ? 5.482 -0.327 -4.538 1.00 98.50 88 ALA A N 1
ATOM 646 C CA . ALA A 1 88 ? 5.331 -0.713 -3.143 1.00 98.50 88 ALA A CA 1
ATOM 647 C C . ALA A 1 88 ? 5.677 0.438 -2.179 1.00 98.50 88 ALA A C 1
ATOM 649 O O . ALA A 1 88 ? 6.126 1.517 -2.584 1.00 98.50 88 ALA A O 1
ATOM 650 N N . ASN A 1 89 ? 5.454 0.207 -0.884 1.00 98.38 89 ASN A N 1
ATOM 651 C CA . ASN A 1 89 ? 5.892 1.102 0.181 1.00 98.38 89 ASN A CA 1
ATOM 652 C C . ASN A 1 89 ? 6.726 0.312 1.212 1.00 98.38 89 ASN A C 1
ATOM 654 O O . ASN A 1 89 ? 6.182 -0.588 1.852 1.00 98.38 89 ASN A O 1
ATOM 658 N N . PRO A 1 90 ? 8.032 0.605 1.372 1.00 97.62 90 PRO A N 1
ATOM 659 C CA . PRO A 1 90 ? 8.778 1.693 0.731 1.00 97.62 90 PRO A CA 1
ATOM 660 C C . PRO A 1 90 ? 8.998 1.466 -0.779 1.00 97.62 90 PRO A C 1
ATOM 662 O O . PRO A 1 90 ? 9.085 0.318 -1.217 1.00 97.62 90 PRO A O 1
ATOM 665 N N . PRO A 1 91 ? 9.118 2.538 -1.584 1.00 97.88 91 PRO A N 1
ATOM 666 C CA . PRO A 1 91 ? 9.476 2.412 -2.991 1.00 97.88 91 PRO A CA 1
ATOM 667 C C . PRO A 1 91 ? 10.974 2.103 -3.144 1.00 97.88 91 PRO A C 1
ATOM 669 O O . PRO A 1 91 ? 11.786 2.500 -2.305 1.00 97.88 91 PRO A O 1
ATOM 672 N N . SER A 1 92 ? 11.365 1.459 -4.249 1.00 97.69 92 SER A N 1
ATOM 673 C CA . SER A 1 92 ? 12.780 1.133 -4.514 1.00 97.69 92 SER A CA 1
ATOM 674 C C . SER A 1 92 ? 13.672 2.347 -4.769 1.00 97.69 92 SER A C 1
ATOM 676 O O . SER A 1 92 ? 14.882 2.272 -4.560 1.00 97.69 92 SER A O 1
ATOM 678 N N . GLU A 1 93 ? 13.101 3.459 -5.237 1.00 95.69 93 GLU A N 1
ATOM 679 C CA . GLU A 1 93 ? 13.840 4.670 -5.600 1.00 95.69 93 GLU A CA 1
ATOM 680 C C . GLU A 1 93 ? 13.090 5.932 -5.145 1.00 95.69 93 GLU A C 1
ATOM 682 O O . GLU A 1 93 ? 11.862 5.955 -5.070 1.00 95.69 93 GLU A O 1
ATOM 687 N N . LYS A 1 94 ? 13.830 7.007 -4.834 1.00 94.44 94 LYS A N 1
ATOM 688 C CA . LYS A 1 94 ? 13.288 8.228 -4.196 1.00 94.44 94 LYS A CA 1
ATOM 689 C C . LYS A 1 94 ? 12.349 9.045 -5.084 1.00 94.44 94 LYS A C 1
ATOM 691 O O . LYS A 1 94 ? 11.548 9.819 -4.575 1.00 94.44 94 LYS A O 1
ATOM 696 N N . ASN A 1 95 ? 12.494 8.926 -6.397 1.00 94.44 95 ASN A N 1
ATOM 697 C CA . ASN A 1 95 ? 11.672 9.603 -7.398 1.00 94.44 95 ASN A CA 1
ATOM 698 C C . ASN A 1 95 ? 10.367 8.849 -7.701 1.00 94.44 95 ASN A C 1
ATOM 700 O O . ASN A 1 95 ? 9.561 9.341 -8.488 1.00 94.44 95 ASN A O 1
ATOM 704 N N . LEU A 1 96 ? 10.156 7.669 -7.112 1.00 96.88 96 LEU A N 1
ATOM 705 C CA . LEU A 1 96 ? 8.929 6.903 -7.283 1.00 96.88 96 LEU A CA 1
ATOM 706 C C . LEU A 1 96 ? 7.886 7.317 -6.250 1.00 96.88 96 LEU A C 1
ATOM 708 O O . LEU A 1 96 ? 8.174 7.493 -5.066 1.00 96.88 96 LEU A O 1
ATOM 712 N N . ILE A 1 97 ? 6.642 7.424 -6.709 1.00 97.50 97 ILE A N 1
ATOM 713 C CA . ILE A 1 97 ? 5.495 7.674 -5.840 1.00 97.50 97 ILE A CA 1
ATOM 714 C C . ILE A 1 97 ? 5.122 6.348 -5.177 1.00 97.50 97 ILE A C 1
ATOM 716 O O . ILE A 1 97 ? 4.738 5.407 -5.871 1.00 97.50 97 ILE A O 1
ATOM 720 N N . ALA A 1 98 ? 5.257 6.278 -3.853 1.00 98.19 98 ALA A N 1
ATOM 721 C CA . ALA A 1 98 ? 4.896 5.108 -3.060 1.00 98.19 98 ALA A CA 1
ATOM 722 C C . ALA A 1 98 ? 3.374 4.947 -2.954 1.00 98.19 98 ALA A C 1
ATOM 724 O O . ALA A 1 98 ? 2.642 5.935 -2.854 1.00 98.19 98 ALA A O 1
ATOM 725 N N . THR A 1 99 ? 2.901 3.703 -2.884 1.00 97.50 99 THR A N 1
ATOM 726 C CA . THR A 1 99 ? 1.510 3.435 -2.501 1.00 97.50 99 THR A CA 1
ATOM 727 C C . THR A 1 99 ? 1.263 3.913 -1.070 1.00 97.50 99 THR A C 1
ATOM 729 O O . THR A 1 99 ? 2.060 3.656 -0.166 1.00 97.50 99 THR A O 1
ATOM 732 N N . THR A 1 100 ? 0.148 4.606 -0.848 1.00 95.75 100 THR A N 1
ATOM 733 C CA . THR A 1 100 ? -0.281 5.020 0.492 1.00 95.75 100 THR A CA 1
ATOM 734 C C . THR A 1 100 ? -1.729 4.618 0.726 1.00 95.75 100 THR A C 1
ATOM 736 O O . THR A 1 100 ? -2.560 4.718 -0.174 1.00 95.75 100 THR A O 1
ATOM 739 N N . ALA A 1 101 ? -2.031 4.156 1.937 1.00 92.75 101 ALA A N 1
ATOM 740 C CA . ALA A 1 101 ? -3.394 3.927 2.393 1.00 92.75 101 ALA A CA 1
ATOM 741 C C . ALA A 1 101 ? -3.694 4.881 3.550 1.00 92.75 101 ALA A C 1
ATOM 743 O O . ALA A 1 101 ? -2.868 5.077 4.440 1.00 92.75 101 ALA A O 1
ATOM 744 N N . SER A 1 102 ? -4.871 5.500 3.531 1.00 89.44 102 SER A N 1
ATOM 745 C CA . SER A 1 102 ? -5.308 6.394 4.601 1.00 89.44 102 SER A CA 1
ATOM 746 C C . SER A 1 102 ? -6.814 6.291 4.802 1.00 89.44 102 SER A C 1
ATOM 748 O O . SER A 1 102 ? -7.562 6.009 3.867 1.00 89.44 102 SER A O 1
ATOM 750 N N . ILE A 1 103 ? -7.255 6.524 6.037 1.00 88.69 103 ILE A N 1
ATOM 751 C CA . ILE A 1 103 ? -8.670 6.680 6.374 1.00 88.69 103 ILE A CA 1
ATOM 752 C C . ILE A 1 103 ? -8.879 8.170 6.650 1.00 88.69 103 ILE A C 1
ATOM 754 O O . ILE A 1 103 ? -8.597 8.623 7.765 1.00 88.69 103 ILE A O 1
ATOM 758 N N . PRO A 1 104 ? -9.304 8.962 5.650 1.00 86.50 104 PRO A N 1
ATOM 759 C CA . PRO A 1 104 ? -9.548 10.376 5.867 1.00 86.50 104 PRO A CA 1
ATOM 760 C C . PRO A 1 104 ? -10.729 10.544 6.822 1.00 86.50 104 PRO A C 1
ATOM 762 O O . PRO A 1 104 ? -11.765 9.900 6.663 1.00 86.50 104 PRO A O 1
ATOM 765 N N . ASN A 1 105 ? -10.581 11.442 7.796 1.00 88.69 105 ASN A N 1
ATOM 766 C CA . ASN A 1 105 ? -11.628 11.793 8.759 1.00 88.69 105 ASN A CA 1
ATOM 767 C C . ASN A 1 105 ? -12.170 10.572 9.535 1.00 88.69 105 ASN A C 1
ATOM 769 O O . ASN A 1 105 ? -13.352 10.233 9.401 1.00 88.69 105 ASN A O 1
ATOM 773 N N . PRO A 1 106 ? -11.338 9.895 10.354 1.00 87.62 106 PRO A N 1
ATOM 774 C CA . PRO A 1 106 ? -11.810 8.786 11.173 1.00 87.62 106 PRO A CA 1
ATOM 775 C C . PRO A 1 106 ? -12.974 9.239 12.061 1.00 87.62 106 PRO A C 1
ATOM 777 O O . PRO A 1 106 ? -13.015 10.375 12.544 1.00 87.62 106 PRO A O 1
ATOM 780 N N . LYS A 1 107 ? -13.945 8.344 12.278 1.00 87.94 107 LYS A N 1
ATOM 781 C CA . LYS A 1 107 ? -15.087 8.636 13.152 1.00 87.94 107 LYS A CA 1
ATOM 782 C C . LYS A 1 107 ? -14.592 9.057 14.539 1.00 87.94 107 LYS A C 1
ATOM 784 O O . LYS A 1 107 ? -13.609 8.521 15.046 1.00 87.94 107 LYS A O 1
ATOM 789 N N . LYS A 1 108 ? -15.307 9.989 15.179 1.00 90.75 108 LYS A N 1
ATOM 790 C CA . LYS A 1 108 ? -14.986 10.459 16.535 1.00 90.75 108 LYS A CA 1
ATOM 791 C C . LYS A 1 108 ? -14.781 9.270 17.484 1.00 90.75 108 LYS A C 1
ATOM 793 O O . LYS A 1 108 ? -15.627 8.383 17.544 1.00 90.75 108 LYS A O 1
ATOM 798 N N . GLY A 1 109 ? -13.679 9.291 18.234 1.00 90.69 109 GLY A N 1
ATOM 799 C CA . GLY A 1 109 ? -13.296 8.215 19.154 1.00 90.69 109 GLY A CA 1
ATOM 800 C C . GLY A 1 109 ? -12.366 7.159 18.549 1.00 90.69 109 GLY A C 1
ATOM 801 O O . GLY A 1 109 ? -11.864 6.327 19.296 1.00 90.69 109 GLY A O 1
ATOM 802 N N . PHE A 1 110 ? -12.090 7.216 17.243 1.00 91.31 110 PHE A N 1
ATOM 803 C CA . PHE A 1 110 ? -11.058 6.411 16.591 1.00 91.31 110 PHE A CA 1
ATOM 804 C C . PHE A 1 110 ? -9.808 7.245 16.303 1.00 91.31 110 PHE A C 1
ATOM 806 O O . PHE A 1 110 ? -9.898 8.408 15.908 1.00 91.31 110 PHE A O 1
ATOM 813 N N . PHE A 1 111 ? -8.646 6.617 16.464 1.00 91.19 111 PHE A N 1
ATOM 814 C CA . PHE A 1 111 ? -7.343 7.145 16.073 1.00 91.19 111 PHE A CA 1
ATOM 815 C C . PHE A 1 111 ? -6.622 6.098 15.220 1.00 91.19 111 PHE A C 1
ATOM 817 O O . PHE A 1 111 ? -6.738 4.903 15.491 1.00 91.19 111 PHE A O 1
ATOM 824 N N . ILE A 1 112 ? -5.912 6.545 14.184 1.00 92.12 112 ILE A N 1
ATOM 825 C CA . ILE A 1 112 ?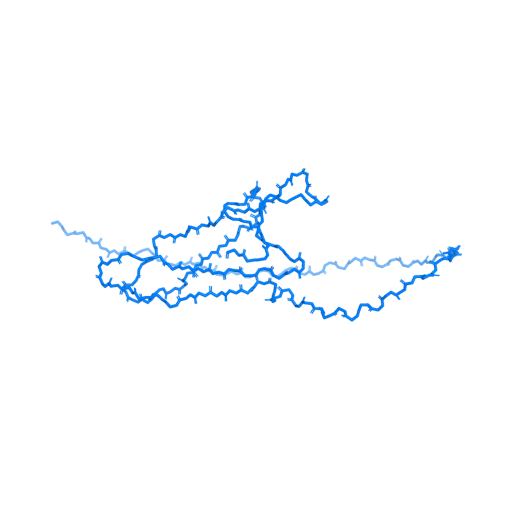 -5.117 5.676 13.313 1.00 92.12 112 ILE A CA 1
ATOM 826 C C . ILE A 1 112 ? -3.657 5.815 13.728 1.00 92.12 112 ILE A C 1
ATOM 828 O O . ILE A 1 112 ? -3.077 6.884 13.568 1.00 92.12 112 ILE A O 1
ATOM 832 N N . ASP A 1 113 ? -3.094 4.737 14.267 1.00 90.44 113 ASP A N 1
ATOM 833 C CA . ASP A 1 113 ? -1.721 4.715 14.786 1.00 90.44 113 ASP A CA 1
ATOM 834 C C . ASP A 1 113 ? -0.668 4.611 13.671 1.00 90.44 113 ASP A C 1
ATOM 836 O O . ASP A 1 113 ? 0.406 5.199 13.741 1.00 90.44 113 ASP A O 1
ATOM 840 N N . GLY A 1 114 ? -0.995 3.914 12.583 1.00 91.56 114 GLY A N 1
ATOM 841 C CA . GLY A 1 114 ? -0.089 3.769 11.454 1.00 91.56 114 GLY A CA 1
ATOM 842 C C . GLY A 1 114 ? -0.651 2.891 10.349 1.00 91.56 114 GLY A C 1
ATOM 843 O O . GLY A 1 114 ? -1.813 2.481 10.364 1.00 91.56 114 GLY A O 1
ATOM 844 N N . THR A 1 115 ? 0.197 2.605 9.367 1.00 95.31 115 THR A N 1
ATOM 845 C CA . THR A 1 115 ? -0.108 1.693 8.265 1.00 95.31 115 THR A CA 1
ATOM 846 C C . THR A 1 115 ? 1.057 0.739 8.088 1.00 95.31 115 THR A C 1
ATOM 848 O O . THR A 1 115 ? 2.210 1.166 8.036 1.00 95.31 115 THR A O 1
ATOM 851 N N . ILE A 1 116 ? 0.745 -0.551 8.008 1.00 95.50 116 ILE A N 1
ATOM 852 C CA . ILE A 1 116 ? 1.713 -1.611 7.747 1.00 95.50 116 ILE A CA 1
ATOM 853 C C . ILE A 1 116 ? 1.512 -2.039 6.299 1.00 95.50 116 ILE A C 1
ATOM 855 O O . ILE A 1 116 ? 0.398 -2.384 5.908 1.00 95.50 116 ILE A O 1
ATOM 859 N N . TYR A 1 117 ? 2.585 -1.998 5.516 1.00 97.06 117 TYR A N 1
ATOM 860 C CA . TYR A 1 117 ? 2.571 -2.397 4.115 1.00 97.06 117 TYR A CA 1
ATOM 861 C C . TYR A 1 117 ? 3.225 -3.774 3.961 1.00 97.06 117 TYR A C 1
ATOM 863 O O . TYR A 1 117 ? 4.257 -4.029 4.593 1.00 97.06 117 TYR A O 1
ATOM 871 N N . PRO A 1 118 ? 2.659 -4.673 3.138 1.00 97.12 118 PRO A N 1
ATOM 872 C CA . PRO A 1 118 ? 3.318 -5.927 2.812 1.00 97.12 118 PRO A CA 1
ATOM 873 C C . PRO A 1 118 ? 4.584 -5.661 1.991 1.00 97.12 118 PRO A C 1
ATOM 875 O O . PRO A 1 118 ? 4.726 -4.629 1.327 1.00 97.12 118 PRO A O 1
ATOM 878 N N . LYS A 1 119 ? 5.517 -6.614 2.014 1.00 97.50 119 LYS A N 1
ATOM 879 C CA . LYS A 1 119 ? 6.711 -6.552 1.167 1.00 97.50 119 LYS A CA 1
ATOM 880 C C . LYS A 1 119 ? 6.293 -6.603 -0.309 1.00 97.50 119 LYS A C 1
ATOM 882 O O . LYS A 1 119 ? 5.556 -7.505 -0.693 1.00 97.50 119 LYS A O 1
ATOM 887 N N . GLY A 1 120 ? 6.777 -5.661 -1.120 1.00 97.88 120 GLY A N 1
ATOM 888 C CA . GLY A 1 120 ? 6.570 -5.684 -2.570 1.00 97.88 120 GLY A CA 1
ATOM 889 C C . GLY A 1 120 ? 7.373 -6.778 -3.279 1.00 97.88 120 GLY A C 1
ATOM 890 O O . GLY A 1 120 ? 8.372 -7.281 -2.758 1.00 97.88 120 GLY A O 1
ATOM 891 N N . GLU A 1 121 ? 6.945 -7.122 -4.489 1.00 98.00 121 GLU A N 1
ATOM 892 C CA . GLU A 1 121 ? 7.670 -8.001 -5.406 1.00 98.00 121 GLU A CA 1
ATOM 893 C C . GLU A 1 121 ? 8.750 -7.204 -6.148 1.00 98.00 121 GLU A C 1
ATOM 895 O O . GLU A 1 121 ? 8.469 -6.138 -6.695 1.00 98.00 121 GLU A O 1
ATOM 900 N N . ASP A 1 122 ? 9.978 -7.720 -6.206 1.00 98.19 122 ASP A N 1
ATOM 901 C CA . ASP A 1 122 ? 11.041 -7.114 -7.009 1.00 98.19 122 ASP A CA 1
ATOM 902 C C . ASP A 1 122 ? 10.876 -7.506 -8.482 1.00 98.19 122 ASP A C 1
ATOM 904 O O . ASP A 1 122 ? 11.129 -8.646 -8.873 1.00 98.19 122 ASP A O 1
ATOM 908 N N . LYS A 1 123 ? 10.494 -6.541 -9.322 1.00 97.69 123 LYS A N 1
ATOM 909 C CA . LYS A 1 123 ? 10.250 -6.751 -10.750 1.00 97.69 123 LYS A CA 1
ATOM 910 C C . LYS A 1 123 ? 11.173 -5.903 -11.612 1.00 97.69 123 LYS A C 1
ATOM 912 O O . LYS A 1 123 ? 11.274 -4.686 -11.464 1.00 97.69 123 LYS A O 1
ATOM 917 N N . LYS A 1 124 ? 11.859 -6.549 -12.556 1.00 97.69 124 LYS A N 1
ATOM 918 C CA . LYS A 1 124 ? 12.706 -5.876 -13.547 1.00 97.69 124 LYS A CA 1
ATOM 919 C C . LYS A 1 124 ? 11.861 -5.431 -14.739 1.00 97.69 124 LYS A C 1
ATOM 921 O O . LYS A 1 124 ? 11.178 -6.243 -15.358 1.00 97.69 124 LYS A O 1
ATOM 926 N N . PHE A 1 125 ? 11.969 -4.155 -15.092 1.00 95.69 125 PHE A N 1
ATOM 927 C CA . PHE A 1 125 ? 11.336 -3.577 -16.276 1.00 95.69 125 PHE A CA 1
ATOM 928 C C . PHE A 1 125 ? 12.387 -3.139 -17.295 1.00 95.69 125 PHE A C 1
ATOM 930 O O . PHE A 1 125 ? 13.510 -2.806 -16.924 1.00 95.69 125 PHE A O 1
ATOM 937 N N . ALA A 1 126 ? 12.017 -3.108 -18.578 1.00 96.62 126 ALA A N 1
ATOM 938 C CA . ALA A 1 126 ? 12.924 -2.710 -19.658 1.00 96.62 126 ALA A CA 1
ATOM 939 C C . ALA A 1 126 ? 13.394 -1.247 -19.548 1.00 96.62 126 ALA A C 1
ATOM 941 O O . ALA A 1 126 ? 14.468 -0.913 -20.034 1.00 96.62 126 ALA A O 1
ATOM 942 N N . PHE A 1 127 ? 12.600 -0.388 -18.902 1.00 93.56 127 PHE A N 1
ATOM 943 C CA . PHE A 1 127 ? 12.888 1.040 -18.748 1.00 93.56 127 PHE A CA 1
ATOM 944 C C . PHE A 1 127 ? 13.722 1.386 -17.508 1.00 93.56 127 PHE A C 1
ATOM 946 O O . PHE A 1 127 ? 14.186 2.516 -17.399 1.00 93.56 127 PHE A O 1
ATOM 953 N N . SER A 1 128 ? 13.873 0.465 -16.552 1.00 96.00 128 SER A N 1
ATOM 954 C CA . SER A 1 128 ? 14.636 0.714 -15.324 1.00 96.00 128 SER A CA 1
ATOM 955 C C . SER A 1 128 ? 15.915 -0.101 -15.337 1.00 96.00 128 SER A C 1
ATOM 957 O O . SER A 1 128 ? 15.902 -1.258 -15.747 1.00 96.00 128 SER A O 1
ATOM 959 N N . GLU A 1 129 ? 17.021 0.454 -14.848 1.00 95.44 129 GLU A N 1
ATOM 960 C CA . GLU A 1 129 ? 18.291 -0.261 -14.676 1.00 95.44 129 GLU A CA 1
ATOM 961 C C . GLU A 1 129 ? 18.257 -1.243 -13.496 1.00 95.44 129 GLU A C 1
ATOM 963 O O . GLU A 1 129 ? 18.896 -2.298 -13.551 1.00 95.44 129 GLU A O 1
ATOM 968 N N . LYS A 1 130 ? 17.445 -0.971 -12.471 1.00 96.81 130 LYS A N 1
ATOM 969 C CA . LYS A 1 130 ? 17.313 -1.803 -11.268 1.00 96.81 130 LYS A CA 1
ATOM 970 C C . LYS A 1 130 ? 15.914 -2.427 -11.178 1.00 96.81 130 LYS A C 1
ATOM 972 O O . LYS A 1 130 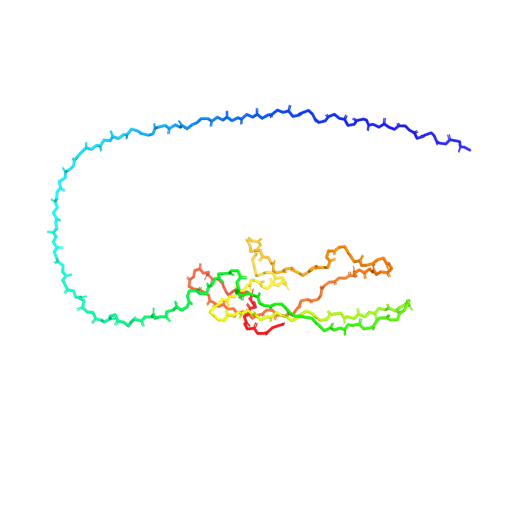? 14.969 -1.901 -11.763 1.00 96.81 130 LYS A O 1
ATOM 977 N N . PRO A 1 131 ? 15.749 -3.566 -10.487 1.00 98.06 131 PRO A N 1
ATOM 978 C CA . PRO A 1 131 ? 14.420 -4.050 -10.129 1.00 98.06 131 PRO A CA 1
ATOM 979 C C . PRO A 1 131 ? 13.668 -3.015 -9.286 1.00 98.06 131 PRO A C 1
ATOM 981 O O . PRO A 1 131 ? 14.258 -2.367 -8.419 1.00 98.06 131 PRO A O 1
ATOM 984 N N . LEU A 1 132 ? 12.372 -2.873 -9.545 1.00 98.44 132 LEU A N 1
ATOM 985 C CA . LEU A 1 132 ? 11.473 -2.020 -8.778 1.00 98.44 132 LEU A CA 1
ATOM 986 C C . LEU A 1 132 ? 10.579 -2.888 -7.895 1.00 98.44 132 LEU A C 1
ATOM 988 O O . LEU A 1 132 ? 10.086 -3.918 -8.346 1.00 98.44 132 LEU A O 1
ATOM 992 N N . SER A 1 133 ? 10.348 -2.448 -6.664 1.00 98.62 133 SER A N 1
ATOM 993 C CA . SER A 1 133 ? 9.453 -3.089 -5.713 1.00 98.62 133 SER A CA 1
ATOM 994 C C . SER A 1 133 ? 8.029 -2.645 -6.009 1.00 98.62 133 SER A C 1
ATOM 996 O O . SER A 1 133 ? 7.718 -1.449 -5.953 1.00 98.62 133 SER A O 1
ATOM 998 N N . VAL A 1 134 ? 7.174 -3.597 -6.368 1.00 98.44 134 VAL A N 1
ATOM 999 C CA . VAL A 1 134 ? 5.821 -3.334 -6.863 1.00 98.44 134 VAL A CA 1
ATOM 1000 C C . VAL A 1 134 ? 4.782 -4.238 -6.205 1.00 98.44 134 VAL A C 1
ATOM 1002 O O . VAL A 1 134 ? 5.100 -5.305 -5.686 1.00 98.44 134 VAL A O 1
ATOM 1005 N N . TYR A 1 135 ? 3.522 -3.818 -6.269 1.00 98.31 135 TYR A N 1
ATOM 1006 C CA . TYR A 1 135 ? 2.361 -4.674 -6.057 1.00 98.31 135 TYR A CA 1
ATOM 1007 C C . TYR A 1 135 ? 1.687 -4.969 -7.399 1.00 98.31 135 TYR A C 1
ATOM 1009 O O . TYR A 1 135 ? 1.492 -4.064 -8.218 1.00 98.31 135 TYR A O 1
ATOM 1017 N N . ALA A 1 136 ? 1.326 -6.232 -7.606 1.00 96.50 136 ALA A N 1
ATOM 1018 C CA . ALA A 1 136 ? 0.573 -6.736 -8.748 1.00 96.50 136 ALA A CA 1
ATOM 1019 C C . ALA A 1 136 ? -0.355 -7.863 -8.270 1.00 96.50 136 ALA A C 1
ATOM 1021 O O . ALA A 1 136 ? 0.013 -8.610 -7.366 1.00 96.50 136 ALA A O 1
ATOM 1022 N N . GLY A 1 137 ? -1.542 -8.003 -8.864 1.00 96.56 137 GLY A N 1
ATOM 1023 C CA . GLY A 1 137 ? -2.535 -8.960 -8.374 1.00 96.56 137 GLY A CA 1
ATOM 1024 C C . GLY A 1 137 ? -3.036 -8.605 -6.972 1.00 96.56 137 GLY A C 1
ATOM 1025 O O . GLY A 1 137 ? -3.191 -7.426 -6.650 1.00 96.56 137 GLY A O 1
ATOM 1026 N N . GLU A 1 138 ? -3.324 -9.621 -6.160 1.00 96.25 138 GLU A N 1
ATOM 1027 C CA . GLU A 1 138 ? -3.824 -9.441 -4.794 1.00 96.25 138 GLU A CA 1
ATOM 1028 C C . GLU A 1 138 ? -2.690 -9.215 -3.789 1.00 96.25 138 GLU A C 1
ATOM 1030 O O . GLU A 1 138 ? -1.718 -9.971 -3.767 1.00 96.25 138 GLU A O 1
ATOM 1035 N N . THR A 1 139 ? -2.840 -8.199 -2.935 1.00 91.25 139 THR A N 1
ATOM 1036 C CA . THR A 1 139 ? -1.924 -7.899 -1.826 1.00 91.25 139 THR A CA 1
ATOM 1037 C C . THR A 1 139 ? -2.628 -7.295 -0.616 1.00 91.25 139 THR A C 1
ATOM 1039 O O . THR A 1 139 ? -3.778 -6.805 -0.749 1.00 91.25 139 THR A O 1
#

Foldseek 3Di:
DDDDDDDDDDDDDDDDDDDDDDDDDDDDDDDDDDDDDDDDDDDPDPPPPPPDPVNQKDKDWDDDDDDQPDDDDTDIKIFGDPPDKAADVVKPDPPHDHDDDDDPPPDPRDDDPDDDTDWFDFDDDPPDPGTIGIDHGID

pLDDT: mean 76.01, std 24.18, range [34.19, 98.62]

Radius of gyration: 27.32 Å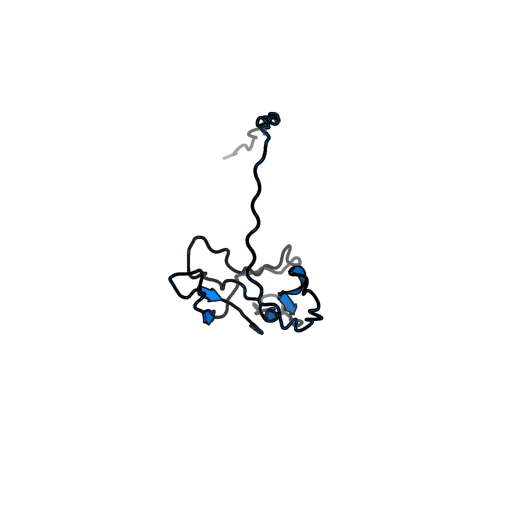; chains: 1; bounding box: 34×50×89 Å

Secondary structure (DSSP, 8-state):
-----------------------PPP--------------------------GGGSEEEEE------TT------EEEEE-TT--EE-SS-SSTTS-------SSPPTT-------PPPPEEE--TT-SS-EEEE-EE-